Protein AF-A0A3D3X6H0-F1 (afdb_monomer_lite)

Structure (mmCIF, N/CA/C/O backbone):
data_AF-A0A3D3X6H0-F1
#
_entry.id   AF-A0A3D3X6H0-F1
#
loop_
_atom_site.group_PDB
_atom_site.id
_atom_site.type_symbol
_atom_site.label_atom_id
_atom_site.label_alt_id
_atom_site.label_comp_id
_atom_site.label_asym_id
_atom_site.label_entity_id
_atom_site.label_seq_id
_atom_site.pdbx_PDB_ins_code
_atom_site.Cartn_x
_atom_site.Cartn_y
_atom_site.Cartn_z
_atom_site.occupancy
_atom_site.B_iso_or_equiv
_atom_site.auth_seq_id
_atom_site.auth_comp_id
_atom_site.auth_asym_id
_atom_site.auth_atom_id
_atom_site.pdbx_PDB_model_num
ATOM 1 N N . LEU A 1 1 ? -3.202 -1.804 10.328 1.00 92.31 1 LEU A N 1
ATOM 2 C CA . LEU A 1 1 ? -2.432 -0.536 10.396 1.00 92.31 1 LEU A CA 1
ATOM 3 C C . LEU A 1 1 ? -0.974 -0.740 10.801 1.00 92.31 1 LEU A C 1
ATOM 5 O O . LEU A 1 1 ? -0.126 -0.462 9.971 1.00 92.31 1 LEU A O 1
ATOM 9 N N . LYS A 1 2 ? -0.658 -1.291 11.986 1.00 95.50 2 LYS A N 1
ATOM 10 C CA . LYS A 1 2 ? 0.742 -1.503 12.432 1.00 95.50 2 LYS A CA 1
ATOM 11 C C . LYS A 1 2 ? 1.640 -2.235 11.420 1.00 95.50 2 LYS A C 1
ATOM 13 O O . LYS A 1 2 ? 2.796 -1.866 11.248 1.00 95.50 2 LYS A O 1
ATOM 18 N N . GLU A 1 3 ? 1.112 -3.261 10.749 1.00 95.75 3 GLU A N 1
ATOM 19 C CA . GLU A 1 3 ? 1.845 -3.983 9.698 1.00 95.75 3 GLU A CA 1
ATOM 20 C C . GLU A 1 3 ? 2.206 -3.060 8.525 1.00 95.75 3 GLU A C 1
ATOM 22 O O . GLU A 1 3 ? 3.378 -2.947 8.179 1.00 95.75 3 GLU A O 1
ATOM 27 N N . LEU A 1 4 ? 1.226 -2.323 7.988 1.00 97.25 4 LEU A N 1
ATOM 28 C CA . LEU A 1 4 ? 1.440 -1.352 6.909 1.00 97.25 4 LEU A CA 1
ATOM 29 C C . LEU A 1 4 ? 2.455 -0.269 7.305 1.00 97.25 4 LEU A C 1
ATOM 31 O O . LEU A 1 4 ? 3.333 0.061 6.516 1.00 97.25 4 LEU A O 1
ATOM 35 N N . GLU A 1 5 ? 2.394 0.244 8.537 1.00 97.75 5 GLU A N 1
ATOM 36 C CA . GLU A 1 5 ? 3.375 1.213 9.050 1.00 97.75 5 GLU A CA 1
ATOM 37 C C . GLU A 1 5 ? 4.798 0.651 9.052 1.00 97.75 5 GLU A C 1
ATOM 39 O O . GLU A 1 5 ? 5.741 1.332 8.644 1.00 97.75 5 GLU A O 1
ATOM 44 N N . SER A 1 6 ? 4.960 -0.594 9.505 1.00 97.81 6 SER A N 1
ATOM 45 C CA . SER A 1 6 ? 6.255 -1.270 9.512 1.00 97.81 6 SER A CA 1
ATOM 46 C C . SER A 1 6 ? 6.782 -1.480 8.094 1.00 97.81 6 SER A C 1
ATOM 48 O O . SER A 1 6 ? 7.966 -1.255 7.847 1.00 97.81 6 SER A O 1
ATOM 50 N N . ILE A 1 7 ? 5.912 -1.881 7.164 1.00 98.00 7 ILE A N 1
ATOM 51 C CA . ILE A 1 7 ? 6.265 -2.099 5.759 1.00 98.00 7 ILE A CA 1
ATOM 52 C C . ILE A 1 7 ? 6.717 -0.784 5.115 1.00 98.00 7 ILE A C 1
ATOM 54 O O . ILE A 1 7 ? 7.843 -0.711 4.629 1.00 98.00 7 ILE A O 1
ATOM 58 N N . VAL A 1 8 ? 5.904 0.276 5.190 1.00 97.56 8 VAL A N 1
ATOM 5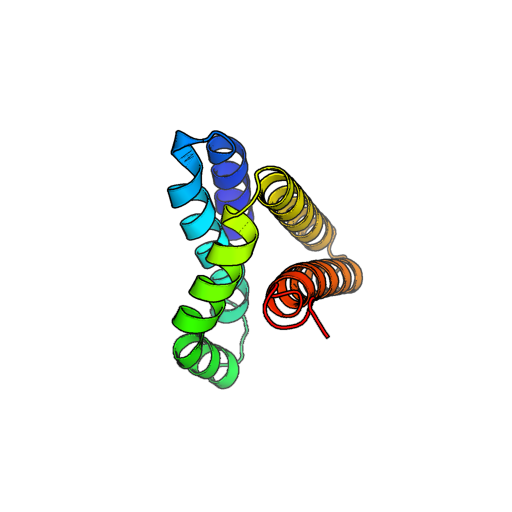9 C CA . VAL A 1 8 ? 6.215 1.590 4.594 1.00 97.56 8 VAL A CA 1
ATOM 60 C C . VAL A 1 8 ? 7.494 2.187 5.190 1.00 97.56 8 VAL A C 1
ATOM 62 O O . VAL A 1 8 ? 8.331 2.740 4.474 1.00 97.56 8 VAL A O 1
ATOM 65 N N . LYS A 1 9 ? 7.715 2.020 6.500 1.00 96.88 9 LYS A N 1
ATOM 66 C CA . LYS A 1 9 ? 8.961 2.448 7.150 1.00 96.88 9 LYS A CA 1
ATOM 67 C C . LYS A 1 9 ? 10.188 1.718 6.600 1.00 96.88 9 LYS A C 1
ATOM 69 O O . LYS A 1 9 ? 11.248 2.336 6.499 1.00 96.88 9 LYS A O 1
ATOM 74 N N . SER A 1 10 ? 10.073 0.427 6.297 1.00 96.31 10 SER A N 1
ATOM 75 C CA . SER A 1 10 ? 11.158 -0.346 5.688 1.00 96.31 10 SER A CA 1
ATOM 76 C C . SER A 1 10 ? 11.361 0.048 4.226 1.00 96.31 10 SER A C 1
ATOM 78 O O . SER A 1 10 ? 12.489 0.349 3.857 1.00 96.31 10 SER A O 1
ATOM 80 N N . MET A 1 11 ? 10.284 0.216 3.448 1.00 95.44 11 MET A N 1
ATOM 81 C CA . MET A 1 11 ? 10.355 0.661 2.047 1.00 95.44 11 MET A CA 1
ATOM 82 C C . MET A 1 11 ? 11.160 1.954 1.905 1.00 95.44 11 MET A C 1
ATOM 84 O O . MET A 1 11 ? 12.046 2.052 1.061 1.00 95.44 11 MET A O 1
ATOM 88 N N . ARG A 1 12 ? 10.916 2.929 2.790 1.00 94.38 12 ARG A N 1
ATOM 89 C CA . ARG A 1 12 ? 11.646 4.204 2.801 1.00 94.38 12 ARG A CA 1
ATOM 90 C C . ARG A 1 12 ? 13.160 4.030 2.981 1.00 94.38 12 ARG A C 1
ATOM 92 O O . ARG A 1 12 ? 13.931 4.831 2.459 1.00 94.38 12 ARG A O 1
ATOM 99 N N . LYS A 1 13 ? 13.606 3.011 3.722 1.00 92.62 13 LYS A N 1
ATOM 100 C CA . LYS A 1 13 ? 15.039 2.732 3.925 1.00 92.62 13 LYS A CA 1
ATOM 101 C C . LYS A 1 13 ? 15.694 2.125 2.684 1.00 92.62 13 LYS A C 1
ATOM 103 O O . LYS A 1 13 ? 16.881 2.358 2.466 1.00 92.62 13 LYS A O 1
ATOM 108 N N . ASP A 1 14 ? 14.919 1.409 1.877 1.00 91.56 14 ASP A N 1
ATOM 109 C CA . ASP A 1 14 ? 15.402 0.599 0.757 1.00 91.56 14 ASP A CA 1
ATOM 110 C C . ASP A 1 14 ? 15.340 1.314 -0.598 1.00 91.56 14 ASP A C 1
ATOM 112 O O . ASP A 1 14 ? 15.569 0.707 -1.638 1.00 91.56 14 ASP A O 1
ATOM 116 N N . MET A 1 15 ? 15.113 2.630 -0.592 1.00 84.94 15 MET A N 1
ATOM 117 C CA . MET A 1 15 ? 15.064 3.480 -1.790 1.00 84.94 15 MET A CA 1
ATOM 118 C C . MET A 1 15 ? 16.394 3.595 -2.557 1.00 84.94 15 MET A C 1
ATOM 120 O O . MET A 1 15 ? 16.447 4.219 -3.612 1.00 84.94 15 MET A O 1
ATOM 124 N N . LYS A 1 16 ? 17.488 3.025 -2.044 1.00 78.56 16 LYS A N 1
ATOM 125 C CA . LYS A 1 16 ? 18.795 3.014 -2.719 1.00 78.56 16 LYS A CA 1
ATOM 126 C C . LYS A 1 16 ? 18.900 1.820 -3.669 1.00 78.56 16 LYS A C 1
ATOM 128 O O . LYS A 1 16 ? 18.276 0.791 -3.445 1.00 78.56 16 LYS A O 1
ATOM 133 N N . LYS A 1 17 ? 19.782 1.906 -4.670 1.00 72.44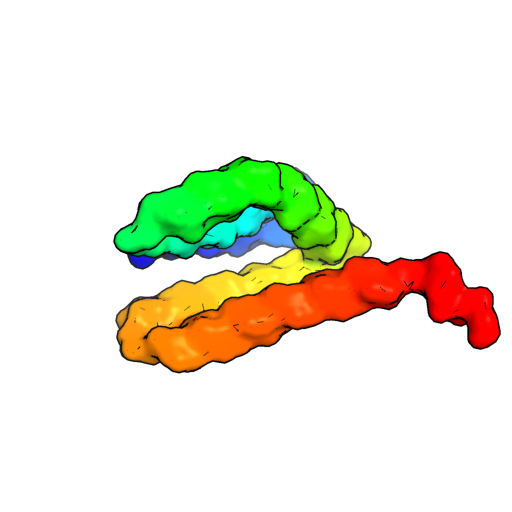 17 LYS A N 1
ATOM 134 C CA . LYS A 1 17 ? 19.991 0.859 -5.693 1.00 72.44 17 LYS A CA 1
ATOM 135 C C . LYS A 1 17 ? 20.187 -0.561 -5.129 1.00 72.44 17 LYS A C 1
ATOM 137 O O . LYS A 1 17 ? 19.697 -1.519 -5.712 1.00 72.44 17 LYS A O 1
ATOM 142 N N . GLU A 1 18 ? 20.869 -0.698 -3.994 1.00 81.06 18 GLU A N 1
ATOM 143 C CA . GLU A 1 18 ? 21.100 -1.991 -3.324 1.00 81.06 18 GLU A CA 1
ATOM 144 C C . GLU A 1 18 ? 19.849 -2.542 -2.611 1.00 81.06 18 GLU A C 1
ATOM 146 O O . GLU A 1 18 ? 19.745 -3.746 -2.391 1.00 81.06 18 GLU A O 1
ATOM 151 N N . GLY A 1 19 ? 18.889 -1.676 -2.277 1.00 88.50 19 GLY A N 1
ATOM 152 C CA . GLY A 1 19 ? 17.652 -2.014 -1.573 1.00 88.50 19 GLY A CA 1
ATOM 153 C C . GLY A 1 19 ? 16.478 -2.374 -2.485 1.00 88.50 19 GLY A C 1
ATOM 154 O O . GLY A 1 19 ? 15.490 -2.915 -1.998 1.00 88.50 19 GLY A O 1
ATOM 155 N N . VAL A 1 20 ? 16.582 -2.153 -3.802 1.00 89.75 20 VAL A N 1
ATOM 156 C CA . VAL A 1 20 ? 15.457 -2.312 -4.747 1.00 89.75 20 VAL A CA 1
ATOM 157 C C . VAL A 1 20 ? 14.794 -3.684 -4.643 1.00 89.75 20 VAL A C 1
ATOM 159 O O . VAL A 1 20 ? 13.574 -3.768 -4.577 1.00 89.75 20 VAL A O 1
ATOM 162 N N . MET A 1 21 ? 15.567 -4.770 -4.566 1.00 91.56 21 MET A N 1
ATOM 163 C CA . MET A 1 21 ? 14.979 -6.112 -4.469 1.00 91.56 21 MET A CA 1
ATOM 164 C C . MET A 1 21 ? 14.149 -6.290 -3.189 1.00 91.56 21 MET A C 1
ATOM 166 O O . MET A 1 21 ? 13.066 -6.870 -3.226 1.00 91.56 21 MET A O 1
ATOM 170 N N . HIS A 1 22 ? 14.638 -5.771 -2.063 1.00 94.69 22 HIS A N 1
ATOM 171 C CA . HIS A 1 22 ? 13.912 -5.827 -0.798 1.00 94.69 22 HIS A CA 1
ATOM 172 C C . HIS A 1 22 ? 12.697 -4.890 -0.811 1.00 94.69 22 HIS A C 1
ATOM 174 O O . HIS A 1 22 ? 11.628 -5.274 -0.343 1.00 94.69 22 HIS A O 1
ATOM 180 N N . TYR A 1 23 ? 12.805 -3.716 -1.442 1.00 95.31 23 TYR A N 1
ATOM 181 C CA . TYR A 1 23 ? 11.664 -2.834 -1.680 1.00 95.31 23 TYR A CA 1
ATOM 182 C C . TYR A 1 23 ? 10.535 -3.567 -2.418 1.00 95.31 23 TYR A C 1
ATOM 184 O O . TYR A 1 23 ? 9.392 -3.515 -1.978 1.00 95.31 23 TYR A O 1
ATOM 192 N N . LEU A 1 24 ? 10.842 -4.285 -3.504 1.00 94.00 24 LEU A N 1
ATOM 193 C CA . LEU A 1 24 ? 9.836 -5.019 -4.285 1.00 94.00 24 LEU A CA 1
ATOM 194 C C . LEU A 1 24 ? 9.150 -6.126 -3.459 1.00 94.00 24 LEU A C 1
ATOM 196 O O . LEU A 1 24 ? 7.947 -6.343 -3.569 1.00 94.00 24 LEU A O 1
ATOM 200 N N . GLN A 1 25 ? 9.880 -6.780 -2.553 1.00 95.19 25 GLN A N 1
ATOM 201 C CA . GLN A 1 25 ? 9.294 -7.744 -1.609 1.00 95.19 25 GLN A CA 1
ATOM 202 C C . GLN A 1 25 ? 8.380 -7.075 -0.570 1.00 95.19 25 GLN A C 1
ATOM 204 O O . GLN A 1 25 ? 7.359 -7.636 -0.157 1.00 95.19 25 GLN A O 1
ATOM 209 N N . LEU A 1 26 ? 8.745 -5.875 -0.117 1.00 97.00 26 LEU A N 1
ATOM 210 C CA . LEU A 1 26 ? 7.915 -5.079 0.783 1.00 97.00 26 LEU A CA 1
ATOM 211 C C . LEU A 1 26 ? 6.654 -4.578 0.075 1.00 97.00 26 LEU A C 1
ATOM 213 O O . LEU A 1 26 ? 5.588 -4.582 0.680 1.00 97.00 26 LEU A O 1
ATOM 217 N N . ASP A 1 27 ? 6.763 -4.199 -1.195 1.00 95.62 27 ASP A N 1
ATOM 218 C 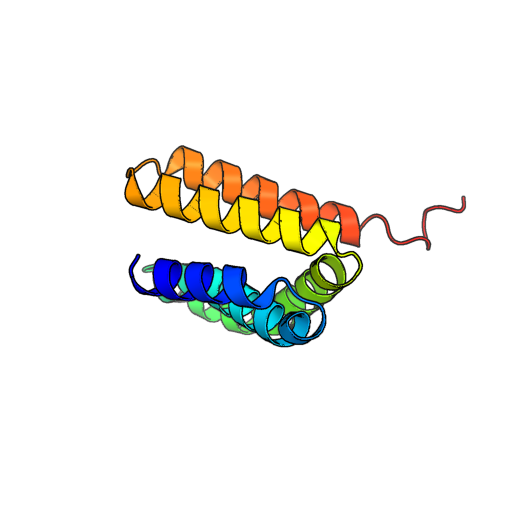CA . ASP A 1 27 ? 5.661 -3.824 -2.084 1.00 95.62 27 ASP A CA 1
ATOM 219 C C . ASP A 1 27 ? 4.669 -4.989 -2.248 1.00 95.62 27 ASP A C 1
ATOM 221 O O . ASP A 1 27 ? 3.478 -4.842 -1.959 1.00 95.62 27 ASP A O 1
ATOM 225 N N . ASP A 1 28 ? 5.168 -6.203 -2.499 1.00 95.12 28 ASP A N 1
ATOM 226 C CA . ASP A 1 28 ? 4.355 -7.423 -2.453 1.00 95.12 28 ASP A CA 1
ATOM 227 C C . ASP A 1 28 ? 3.644 -7.609 -1.107 1.00 95.12 28 ASP A C 1
ATOM 229 O O . ASP A 1 28 ? 2.450 -7.927 -1.057 1.00 95.12 28 ASP A O 1
ATOM 233 N N . SER A 1 29 ? 4.366 -7.401 -0.007 1.00 96.50 29 SER A N 1
ATOM 234 C CA . SER A 1 29 ? 3.827 -7.536 1.348 1.00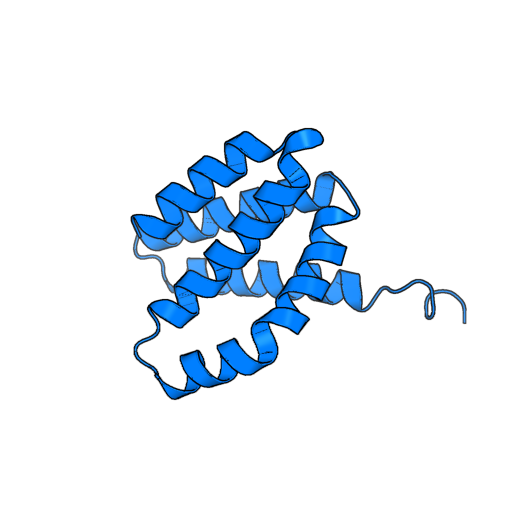 96.50 29 SER A CA 1
ATOM 235 C C . SER A 1 29 ? 2.730 -6.508 1.630 1.00 96.50 29 SER A C 1
ATOM 237 O O . SER A 1 29 ? 1.686 -6.879 2.161 1.00 96.50 29 SER A O 1
ATOM 239 N N . PHE A 1 30 ? 2.919 -5.255 1.206 1.00 97.38 30 PHE A N 1
ATOM 240 C CA . PHE A 1 30 ? 1.947 -4.173 1.360 1.00 97.38 30 PHE A CA 1
ATOM 241 C C . PHE A 1 30 ? 0.609 -4.534 0.709 1.00 97.38 30 PHE A C 1
ATOM 243 O O . PHE A 1 30 ? -0.444 -4.469 1.346 1.00 97.38 30 PHE A O 1
ATOM 250 N N . HIS A 1 31 ? 0.646 -4.984 -0.548 1.00 95.88 31 HIS A N 1
ATOM 251 C CA . HIS A 1 31 ? -0.562 -5.380 -1.265 1.00 95.88 31 HIS A CA 1
ATOM 252 C C . HIS A 1 31 ? -1.218 -6.629 -0.666 1.00 95.88 31 HIS A C 1
ATOM 254 O O . HIS A 1 31 ? -2.444 -6.687 -0.550 1.00 95.88 31 HIS A O 1
ATOM 260 N N . ASN A 1 32 ? -0.420 -7.611 -0.233 1.00 94.88 32 ASN A N 1
ATOM 261 C CA . ASN A 1 32 ? -0.924 -8.806 0.444 1.00 94.88 32 ASN A CA 1
ATOM 262 C C . ASN A 1 32 ? -1.678 -8.476 1.740 1.00 94.88 32 ASN A C 1
ATOM 264 O O . ASN A 1 32 ? -2.659 -9.158 2.047 1.00 94.88 32 ASN A O 1
ATOM 268 N N . SER A 1 33 ? -1.263 -7.450 2.495 1.00 95.94 33 SER A N 1
ATOM 269 C CA . SER A 1 33 ? -1.929 -7.071 3.745 1.00 95.94 33 SER A CA 1
ATOM 270 C C . SER A 1 33 ? -3.423 -6.786 3.524 1.00 95.94 33 SER A C 1
ATOM 272 O O . SER A 1 33 ? -4.244 -7.273 4.299 1.00 95.94 33 SER A O 1
ATOM 274 N N . PHE A 1 34 ? -3.822 -6.108 2.439 1.00 94.81 34 PHE A N 1
ATOM 275 C CA . PHE A 1 34 ? -5.246 -5.837 2.171 1.00 94.81 34 PHE A CA 1
ATOM 276 C C . PHE A 1 34 ? -6.075 -7.117 2.044 1.00 94.81 34 PHE A C 1
ATOM 278 O O . PHE A 1 34 ? -7.137 -7.228 2.649 1.00 94.81 34 PHE A O 1
ATOM 285 N N . PHE A 1 35 ? -5.574 -8.119 1.321 1.00 94.62 35 PHE A N 1
ATOM 286 C CA . PHE A 1 35 ? -6.267 -9.402 1.167 1.00 94.62 35 PHE A CA 1
ATOM 287 C C . PHE A 1 35 ? -6.177 -10.271 2.422 1.00 94.62 35 PHE A C 1
ATOM 289 O O . PHE A 1 35 ? -7.087 -11.045 2.716 1.00 94.62 35 PHE A O 1
ATOM 296 N N . ASN A 1 36 ? -5.100 -10.144 3.197 1.00 93.00 36 ASN A N 1
ATOM 297 C CA . ASN A 1 36 ? -4.953 -10.863 4.455 1.00 93.00 36 ASN A CA 1
ATOM 298 C C . ASN A 1 36 ? -5.971 -10.420 5.505 1.00 93.00 36 ASN A C 1
ATOM 300 O O . ASN A 1 36 ? -6.420 -11.283 6.267 1.00 93.00 36 ASN A O 1
ATOM 304 N N . TYR A 1 37 ? -6.323 -9.131 5.495 1.00 92.69 37 TYR A N 1
ATOM 305 C CA . TYR A 1 37 ? -7.274 -8.494 6.403 1.00 92.69 37 TYR A CA 1
ATOM 306 C C . TYR A 1 37 ? -8.661 -8.253 5.799 1.00 92.69 37 TYR A C 1
ATOM 308 O O . TYR A 1 37 ? -9.554 -7.822 6.522 1.00 92.69 37 TYR A O 1
ATOM 316 N N . CYS A 1 38 ? -8.884 -8.544 4.512 1.00 91.31 38 CYS A N 1
ATOM 317 C CA . CYS A 1 38 ? -10.237 -8.539 3.973 1.00 91.31 38 CYS A CA 1
ATOM 318 C C . CYS A 1 38 ? -11.011 -9.694 4.626 1.00 91.31 38 CYS A C 1
ATOM 320 O O . CYS A 1 38 ? -10.608 -10.856 4.537 1.00 91.31 38 CYS A O 1
ATOM 322 N N . GLU A 1 39 ? -12.125 -9.400 5.296 1.00 94.06 39 GLU A N 1
ATOM 323 C CA . GLU A 1 39 ? -12.992 -10.404 5.939 1.00 94.06 39 GLU A CA 1
ATOM 324 C C . GLU A 1 39 ? -13.790 -11.229 4.907 1.00 94.06 39 GLU A C 1
ATOM 326 O O . GLU A 1 39 ? -14.919 -11.656 5.128 1.00 94.06 39 GLU A O 1
ATOM 331 N N . ASN A 1 40 ? -13.194 -11.465 3.739 1.00 96.31 40 ASN A N 1
ATOM 332 C CA . ASN A 1 40 ? -13.756 -12.214 2.638 1.00 96.31 40 ASN A CA 1
ATOM 333 C C . ASN A 1 40 ? -12.771 -13.308 2.217 1.00 96.31 40 ASN A C 1
ATOM 335 O O . ASN A 1 40 ? -11.809 -13.084 1.478 1.00 96.31 40 ASN A O 1
ATOM 339 N N . ARG A 1 41 ? -13.050 -14.532 2.674 1.00 94.81 41 ARG A N 1
ATOM 340 C CA . ARG A 1 41 ? -12.242 -15.713 2.355 1.00 94.81 41 ARG A CA 1
ATOM 341 C C . ARG A 1 41 ? -12.107 -15.944 0.848 1.00 94.81 41 ARG A C 1
ATOM 343 O O . ARG A 1 41 ? -11.025 -16.309 0.402 1.00 94.81 41 ARG A O 1
ATOM 350 N N . TYR A 1 42 ? -13.164 -15.715 0.070 1.00 96.00 42 TYR A N 1
ATOM 351 C CA . TYR A 1 42 ? -13.131 -15.926 -1.378 1.00 96.00 42 TYR A CA 1
ATOM 352 C C . TYR A 1 42 ? -12.179 -14.950 -2.069 1.00 96.00 42 TYR A C 1
ATOM 354 O O . TYR A 1 42 ? -11.411 -15.363 -2.935 1.00 96.00 42 TYR A O 1
ATOM 362 N N . MET A 1 43 ? -12.165 -13.682 -1.645 1.00 94.75 43 MET A N 1
ATOM 363 C CA . MET A 1 43 ? -11.212 -12.686 -2.147 1.00 94.75 43 MET A CA 1
ATOM 364 C C . MET A 1 43 ? -9.775 -13.061 -1.784 1.00 94.75 43 MET A C 1
ATOM 366 O O . MET A 1 43 ? -8.896 -13.042 -2.644 1.00 94.75 43 MET A O 1
ATOM 370 N N . LYS A 1 44 ? -9.542 -13.473 -0.533 1.00 95.38 44 LYS A N 1
ATOM 371 C CA . LYS A 1 44 ? -8.225 -13.916 -0.063 1.00 95.38 44 LYS A CA 1
ATOM 372 C C . LYS A 1 44 ? -7.707 -15.132 -0.835 1.00 95.38 44 LYS A C 1
ATOM 374 O O . LYS A 1 44 ? -6.559 -15.130 -1.277 1.00 95.38 44 LYS A O 1
ATOM 379 N N . ASP A 1 45 ? -8.539 -16.154 -1.016 1.00 95.19 45 ASP A N 1
ATOM 380 C CA . ASP A 1 45 ? -8.161 -17.384 -1.719 1.00 95.19 45 ASP A CA 1
ATOM 381 C C . ASP A 1 45 ? -7.960 -17.135 -3.223 1.00 95.19 45 ASP A C 1
ATOM 383 O O . ASP A 1 45 ? -6.966 -17.589 -3.788 1.00 95.19 45 ASP A O 1
ATOM 387 N N . THR A 1 46 ? -8.818 -16.325 -3.852 1.00 95.31 46 THR A N 1
ATOM 388 C CA . THR A 1 46 ? -8.658 -15.930 -5.263 1.00 95.31 46 THR A CA 1
ATOM 389 C C . THR A 1 46 ? -7.365 -15.152 -5.475 1.00 95.31 46 THR A C 1
ATOM 391 O O . THR A 1 46 ? -6.596 -15.463 -6.385 1.00 95.31 46 THR A O 1
ATOM 394 N N . TYR A 1 47 ? -7.076 -14.171 -4.614 1.00 95.00 47 TYR A N 1
ATOM 395 C CA . TYR A 1 47 ? -5.861 -13.377 -4.745 1.00 95.00 47 TYR A CA 1
ATOM 396 C C . TYR A 1 47 ? -4.602 -14.236 -4.600 1.00 95.00 47 TYR A C 1
ATOM 398 O O . TYR A 1 47 ? -3.681 -14.096 -5.399 1.00 95.00 47 TYR A O 1
ATOM 406 N N . ARG A 1 48 ? -4.575 -15.205 -3.672 1.00 93.50 48 ARG A N 1
ATOM 407 C CA . ARG A 1 48 ? -3.452 -16.157 -3.545 1.00 93.50 48 ARG A CA 1
ATOM 408 C C . ARG A 1 48 ? -3.149 -16.906 -4.844 1.00 93.50 48 ARG A C 1
ATOM 410 O O . ARG A 1 48 ? -1.980 -17.147 -5.128 1.00 93.50 48 ARG A O 1
ATOM 417 N N . MET A 1 49 ? -4.169 -17.251 -5.632 1.00 95.56 49 MET A N 1
ATOM 418 C CA . MET A 1 49 ? -3.990 -17.965 -6.902 1.00 95.56 49 MET A CA 1
ATOM 419 C C . MET A 1 49 ? -3.333 -17.103 -7.988 1.00 95.56 49 MET A C 1
ATOM 421 O O . MET A 1 49 ? -2.652 -17.641 -8.860 1.00 95.56 49 MET A O 1
ATOM 425 N N . ILE A 1 50 ? -3.528 -15.781 -7.951 1.00 94.62 50 ILE A N 1
ATOM 426 C CA . ILE A 1 50 ? -3.059 -14.860 -9.001 1.00 94.62 50 ILE A CA 1
ATOM 427 C C . ILE A 1 50 ? -1.900 -13.955 -8.564 1.00 94.62 50 ILE A C 1
ATOM 429 O O . ILE A 1 50 ? -1.228 -13.385 -9.424 1.00 94.62 50 ILE A O 1
ATOM 433 N N . ASN A 1 51 ? -1.630 -13.843 -7.259 1.00 93.81 51 ASN A N 1
ATOM 434 C CA . ASN A 1 51 ? -0.689 -12.876 -6.688 1.00 93.81 51 ASN A CA 1
ATOM 435 C C . ASN A 1 51 ? 0.707 -12.972 -7.311 1.00 93.81 51 ASN A C 1
ATOM 437 O O . ASN A 1 51 ? 1.284 -11.947 -7.638 1.00 93.81 51 ASN A O 1
ATOM 441 N N . ALA A 1 52 ? 1.227 -14.178 -7.558 1.00 93.62 52 ALA A N 1
ATOM 442 C CA 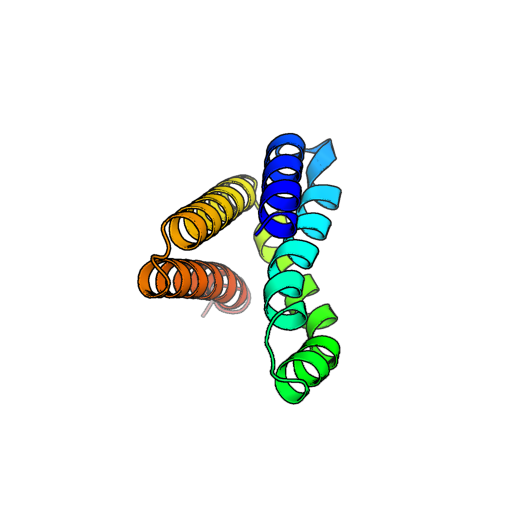. ALA A 1 52 ? 2.552 -14.339 -8.164 1.00 93.62 52 ALA A CA 1
ATOM 443 C C . ALA A 1 52 ? 2.663 -13.660 -9.544 1.00 93.62 52 ALA A C 1
ATOM 445 O O . ALA A 1 52 ? 3.685 -13.057 -9.859 1.00 93.62 52 ALA A O 1
ATOM 446 N N . ARG A 1 53 ? 1.598 -13.716 -10.358 1.00 93.62 53 ARG A N 1
ATOM 447 C CA . ARG A 1 53 ? 1.563 -13.067 -11.678 1.00 93.62 53 ARG A CA 1
ATOM 448 C C . ARG A 1 53 ? 1.427 -11.552 -11.547 1.00 93.62 53 ARG A C 1
ATOM 450 O O . ARG A 1 53 ? 2.136 -10.821 -12.228 1.00 93.62 53 ARG A O 1
ATOM 457 N N . VAL A 1 54 ? 0.547 -11.094 -10.655 1.00 92.19 54 VAL A N 1
ATOM 458 C CA . VAL A 1 54 ? 0.333 -9.661 -10.389 1.00 92.19 54 VAL A CA 1
ATOM 459 C C . VAL A 1 54 ? 1.612 -9.010 -9.852 1.00 92.19 54 VAL A C 1
ATOM 461 O O . VAL A 1 54 ? 2.038 -7.982 -10.369 1.00 92.19 54 VAL A O 1
ATOM 464 N N . SER A 1 55 ? 2.254 -9.647 -8.872 1.00 92.81 55 SER A N 1
ATOM 465 C CA . SER A 1 55 ? 3.537 -9.244 -8.292 1.00 92.81 55 SER A CA 1
ATOM 466 C C . SER A 1 55 ? 4.632 -9.145 -9.351 1.00 92.81 55 SER A C 1
ATOM 468 O O . SER A 1 55 ? 5.284 -8.113 -9.445 1.00 92.81 55 SER A O 1
ATOM 470 N N . ALA A 1 56 ? 4.794 -10.154 -10.213 1.00 91.94 56 ALA A N 1
ATOM 471 C CA . ALA A 1 56 ? 5.811 -10.118 -11.263 1.00 91.94 56 ALA A CA 1
ATOM 472 C C . ALA A 1 56 ? 5.633 -8.926 -12.223 1.00 91.94 56 ALA A C 1
ATOM 474 O O . ALA A 1 56 ? 6.609 -8.244 -12.538 1.00 91.94 56 ALA A O 1
ATOM 475 N N . LEU A 1 57 ? 4.395 -8.645 -12.649 1.00 91.31 57 LEU A N 1
ATOM 476 C CA . LEU A 1 57 ? 4.089 -7.506 -13.523 1.00 91.31 57 LEU A CA 1
ATOM 477 C C . LEU A 1 57 ? 4.361 -6.167 -12.832 1.00 91.31 57 LEU A C 1
ATOM 479 O O . LEU A 1 57 ? 5.027 -5.298 -13.396 1.00 91.31 57 LEU A O 1
ATOM 483 N N . ARG A 1 58 ? 3.891 -6.011 -11.592 1.00 92.50 58 ARG A N 1
ATOM 484 C CA . ARG A 1 58 ? 4.127 -4.804 -10.796 1.00 92.50 58 ARG A CA 1
ATOM 485 C C . ARG A 1 58 ? 5.618 -4.590 -10.535 1.00 92.50 58 ARG A C 1
ATOM 487 O O . ARG A 1 58 ? 6.110 -3.488 -10.744 1.00 92.50 58 ARG A O 1
ATOM 494 N N . ASN A 1 59 ? 6.349 -5.640 -10.166 1.00 91.69 59 ASN A N 1
ATOM 495 C CA . ASN A 1 59 ? 7.785 -5.589 -9.896 1.00 91.69 59 ASN A CA 1
ATOM 496 C C . ASN A 1 59 ? 8.591 -5.201 -11.136 1.00 91.69 59 ASN A C 1
ATOM 498 O O . ASN A 1 59 ? 9.522 -4.403 -11.032 1.00 91.69 59 ASN A O 1
ATOM 502 N N . PHE A 1 60 ? 8.208 -5.706 -12.311 1.00 88.19 60 PHE A N 1
ATOM 503 C CA . PHE A 1 60 ? 8.799 -5.294 -13.581 1.00 88.19 60 PHE A CA 1
ATOM 504 C C . PHE A 1 60 ? 8.615 -3.789 -13.825 1.00 88.19 60 PHE A C 1
ATOM 506 O O . PHE A 1 60 ? 9.585 -3.084 -14.097 1.00 88.19 60 PHE A O 1
ATOM 513 N N . VAL A 1 61 ? 7.394 -3.271 -13.654 1.00 86.31 61 VAL A N 1
ATOM 514 C CA . VAL A 1 61 ? 7.099 -1.844 -13.850 1.00 86.31 61 VAL A CA 1
ATOM 515 C C . VAL A 1 61 ? 7.802 -0.967 -12.814 1.00 86.31 61 VAL A C 1
ATOM 517 O O . VAL A 1 61 ? 8.494 -0.016 -13.182 1.00 86.31 61 VAL A O 1
ATOM 520 N N . THR A 1 62 ? 7.653 -1.277 -11.527 1.00 86.38 62 THR A N 1
ATOM 521 C CA . THR A 1 62 ? 8.225 -0.493 -10.426 1.00 86.38 62 THR A CA 1
ATOM 522 C C . THR A 1 62 ? 9.752 -0.509 -10.461 1.00 86.38 62 THR A C 1
ATOM 524 O O . THR A 1 62 ? 10.368 0.540 -10.304 1.00 86.38 62 THR A O 1
ATOM 527 N N . GLY A 1 63 ? 10.371 -1.662 -10.729 1.00 83.81 63 GLY A N 1
ATOM 528 C CA . GLY A 1 63 ? 11.827 -1.815 -10.763 1.00 83.81 63 GLY A CA 1
ATOM 529 C C . GLY A 1 63 ? 12.514 -1.301 -12.034 1.00 83.81 63 GLY A C 1
ATOM 530 O O . GLY A 1 63 ? 13.737 -1.187 -12.045 1.00 83.81 63 GLY A O 1
ATOM 531 N N . SER A 1 64 ? 11.767 -0.989 -13.100 1.00 80.19 64 SER A N 1
ATOM 532 C CA . SER A 1 64 ? 12.351 -0.589 -14.393 1.00 80.19 64 SER A CA 1
ATOM 533 C C . SER A 1 64 ? 12.988 0.806 -14.40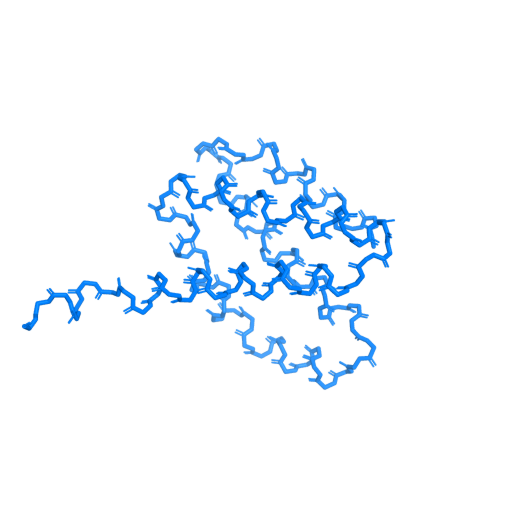2 1.00 80.19 64 SER A C 1
ATOM 535 O O . SER A 1 64 ? 13.940 1.037 -15.146 1.00 80.19 64 SER A O 1
ATOM 537 N N . VAL A 1 65 ? 12.485 1.743 -13.589 1.00 78.50 65 VAL A N 1
ATOM 538 C CA . VAL A 1 65 ? 12.965 3.134 -13.542 1.00 78.50 65 VAL A CA 1
ATOM 539 C C . VAL A 1 65 ? 12.910 3.654 -12.107 1.00 78.50 65 VAL A C 1
ATOM 541 O O . VAL A 1 65 ? 11.906 3.482 -11.422 1.00 78.50 65 VAL A O 1
ATOM 544 N N . GLU A 1 66 ? 13.955 4.351 -11.658 1.00 77.12 66 GLU A N 1
ATOM 545 C CA . GLU A 1 66 ? 14.060 4.894 -10.292 1.00 77.12 66 GLU A CA 1
ATOM 546 C C . GLU A 1 66 ? 12.889 5.822 -9.916 1.00 77.12 66 GLU A C 1
ATOM 548 O O . GLU A 1 66 ? 12.369 5.762 -8.802 1.00 77.12 66 GLU A O 1
ATOM 553 N N . SER A 1 67 ? 12.389 6.619 -10.866 1.00 83.25 67 SER A N 1
ATOM 554 C CA . SER A 1 67 ? 11.209 7.464 -10.650 1.00 83.25 67 SER A CA 1
ATOM 555 C C . SER A 1 67 ? 9.935 6.663 -10.346 1.00 83.25 67 SER A C 1
ATOM 557 O O . SER A 1 67 ? 9.068 7.159 -9.628 1.00 83.25 67 SER A O 1
ATOM 559 N N . SER A 1 68 ? 9.818 5.420 -10.832 1.00 84.88 68 SER A N 1
ATOM 560 C CA . SER A 1 68 ? 8.691 4.534 -10.511 1.00 84.88 68 SER A CA 1
ATOM 561 C C . SER A 1 68 ? 8.730 4.051 -9.057 1.00 84.88 68 SER A C 1
ATOM 563 O O . SER A 1 68 ? 7.672 3.969 -8.437 1.00 84.88 68 SER A O 1
ATOM 565 N N . LEU A 1 69 ? 9.916 3.790 -8.493 1.00 88.12 69 LEU A N 1
ATOM 566 C CA . LEU A 1 69 ? 10.082 3.439 -7.073 1.00 88.12 69 LEU A CA 1
ATOM 567 C C . LEU A 1 69 ? 9.657 4.592 -6.162 1.00 88.12 69 LEU A C 1
ATOM 569 O O . LEU A 1 69 ? 8.882 4.395 -5.227 1.00 88.12 69 LEU A O 1
ATOM 573 N N . GLN A 1 70 ? 10.127 5.806 -6.465 1.00 90.44 70 GLN A N 1
ATOM 574 C CA . GLN A 1 70 ? 9.795 6.997 -5.681 1.00 90.44 70 GLN A CA 1
ATOM 575 C C . GLN A 1 70 ? 8.287 7.271 -5.711 1.00 90.44 70 GLN A C 1
ATOM 577 O O . GLN A 1 70 ? 7.664 7.459 -4.668 1.00 90.44 70 GLN A O 1
ATOM 582 N N . PHE A 1 71 ? 7.683 7.198 -6.897 1.00 90.81 71 PHE A N 1
ATOM 583 C CA . PHE A 1 71 ? 6.244 7.365 -7.064 1.00 90.81 71 PHE A CA 1
ATOM 584 C C . PHE A 1 71 ? 5.428 6.285 -6.332 1.00 90.81 71 PHE A C 1
ATOM 586 O O . PHE A 1 71 ? 4.413 6.590 -5.704 1.00 90.81 71 PHE A O 1
ATOM 593 N N . SER A 1 72 ? 5.879 5.025 -6.383 1.00 92.62 72 SER A N 1
ATOM 594 C CA . SER A 1 72 ? 5.254 3.922 -5.646 1.00 92.62 72 SER A CA 1
ATOM 595 C C . SER A 1 72 ? 5.270 4.189 -4.137 1.00 92.62 72 SER A C 1
ATOM 597 O O . SER A 1 72 ? 4.225 4.117 -3.486 1.00 92.62 72 SER A O 1
ATOM 599 N N . LEU A 1 73 ? 6.420 4.606 -3.586 1.00 95.38 73 LEU A N 1
ATOM 600 C CA . LEU A 1 73 ? 6.557 4.911 -2.159 1.00 95.38 73 LEU A CA 1
ATOM 601 C C . LEU A 1 73 ? 5.619 6.046 -1.735 1.00 95.38 73 LEU A C 1
ATOM 603 O O . LEU A 1 73 ? 4.920 5.915 -0.734 1.00 95.38 73 LEU A O 1
ATOM 607 N N . GLU A 1 74 ? 5.562 7.130 -2.508 1.00 96.06 74 GLU A N 1
ATOM 608 C CA . GLU A 1 74 ? 4.678 8.263 -2.218 1.00 96.06 74 GLU A CA 1
ATOM 609 C C . GLU A 1 74 ? 3.205 7.850 -2.162 1.00 96.06 74 GLU A C 1
ATOM 611 O O . GLU A 1 74 ? 2.454 8.322 -1.307 1.00 96.06 74 GLU A O 1
ATOM 616 N N . HIS A 1 75 ? 2.771 6.959 -3.054 1.00 96.06 75 HIS A N 1
ATOM 617 C CA . HIS A 1 75 ? 1.407 6.436 -3.034 1.00 96.06 75 HIS A CA 1
ATOM 618 C C . HIS A 1 75 ? 1.158 5.556 -1.804 1.00 96.06 75 HIS A C 1
ATOM 620 O O . HIS A 1 75 ? 0.141 5.737 -1.135 1.00 96.06 75 HIS A O 1
ATOM 626 N N . HIS A 1 76 ? 2.088 4.663 -1.456 1.00 97.62 76 HIS A N 1
ATOM 627 C CA . HIS A 1 76 ? 1.992 3.837 -0.249 1.00 97.62 76 HIS A CA 1
ATOM 628 C C . HIS A 1 76 ? 1.907 4.668 1.035 1.00 97.62 76 HIS A C 1
ATOM 630 O O . HIS A 1 76 ? 1.084 4.381 1.908 1.00 97.62 76 HIS A O 1
ATOM 636 N N . GLU A 1 77 ? 2.714 5.726 1.136 1.00 98.00 77 GLU A N 1
ATOM 637 C CA . GLU A 1 77 ? 2.676 6.666 2.254 1.00 98.00 77 GLU A CA 1
ATOM 638 C C . GLU A 1 77 ? 1.324 7.376 2.335 1.00 98.00 77 GLU A C 1
ATOM 640 O O . GLU A 1 77 ? 0.706 7.384 3.398 1.00 98.00 77 GLU A O 1
ATOM 645 N N . LYS A 1 78 ? 0.813 7.903 1.216 1.00 98.31 78 LYS A N 1
ATOM 646 C CA . LYS A 1 78 ? -0.489 8.584 1.199 1.00 98.31 78 LYS A CA 1
ATOM 647 C C . LYS A 1 78 ? -1.640 7.648 1.568 1.00 98.31 78 LYS A C 1
ATOM 649 O O . LYS A 1 78 ? -2.477 8.035 2.373 1.00 98.31 78 LYS A O 1
ATOM 654 N N . ILE A 1 79 ? -1.652 6.410 1.061 1.00 98.25 79 ILE A N 1
ATOM 655 C CA . ILE A 1 79 ? -2.657 5.402 1.441 1.00 98.25 79 ILE A CA 1
ATOM 656 C C . ILE A 1 79 ? -2.625 5.173 2.955 1.00 98.25 79 ILE A C 1
ATOM 658 O O . ILE A 1 79 ? -3.668 5.199 3.606 1.00 98.25 79 ILE A O 1
ATOM 662 N N . LEU A 1 80 ? -1.436 4.973 3.531 1.00 98.31 80 LEU A N 1
ATOM 663 C CA . LEU A 1 80 ? -1.288 4.761 4.969 1.00 98.31 80 LEU A CA 1
ATOM 664 C C . LEU A 1 80 ? -1.792 5.960 5.785 1.00 98.31 80 LEU A C 1
ATOM 666 O O . LEU A 1 80 ? -2.486 5.762 6.782 1.00 98.31 80 LEU A O 1
ATOM 670 N N . GLU A 1 81 ? -1.466 7.184 5.375 1.00 98.25 81 GLU A N 1
ATOM 671 C CA . GLU A 1 81 ? -1.921 8.394 6.066 1.00 98.25 81 GLU A CA 1
ATOM 672 C C . GLU A 1 81 ? -3.442 8.591 5.952 1.00 98.25 81 GLU A C 1
ATOM 674 O O . GLU A 1 81 ? -4.087 8.883 6.961 1.00 98.25 81 GLU A O 1
ATOM 679 N N . SER A 1 82 ? -4.049 8.336 4.787 1.00 98.31 82 SER A N 1
ATOM 680 C CA . SER A 1 82 ? -5.510 8.359 4.630 1.00 98.31 82 SER A CA 1
ATOM 681 C C . SER A 1 82 ? -6.190 7.310 5.517 1.00 98.31 82 SER A C 1
ATOM 683 O O . SER A 1 82 ? -7.178 7.622 6.179 1.00 98.31 82 SER A O 1
ATOM 685 N N . LEU A 1 83 ? -5.634 6.095 5.612 1.00 97.38 83 LEU A N 1
ATOM 686 C CA . LEU A 1 83 ? -6.153 5.047 6.499 1.00 97.38 83 LEU A CA 1
ATOM 687 C C . LEU A 1 83 ? -6.029 5.416 7.988 1.00 97.38 83 LEU A C 1
ATOM 689 O O . LEU A 1 83 ? -6.940 5.137 8.761 1.00 97.38 83 LEU A O 1
ATOM 693 N N . LYS A 1 84 ? -4.926 6.049 8.412 1.00 97.50 84 LYS A N 1
ATOM 694 C CA . LYS A 1 84 ? -4.760 6.539 9.796 1.00 97.50 84 LYS A CA 1
ATOM 695 C C . LYS A 1 84 ? -5.740 7.656 10.147 1.00 97.50 84 LYS A C 1
ATOM 697 O O . LYS A 1 84 ? -6.134 7.772 11.303 1.00 97.50 84 LYS A O 1
ATOM 702 N N . ALA A 1 85 ? -6.099 8.475 9.163 1.00 97.81 85 ALA A N 1
ATOM 703 C CA . ALA A 1 85 ? -7.058 9.562 9.304 1.00 97.81 85 ALA A CA 1
ATOM 704 C C . ALA A 1 85 ? -8.523 9.115 9.130 1.00 97.81 85 ALA A C 1
ATOM 706 O O . ALA A 1 85 ? -9.400 9.975 9.087 1.00 97.81 85 ALA A O 1
ATOM 707 N N . ASP A 1 86 ? -8.782 7.807 9.007 1.00 97.44 86 ASP A N 1
ATOM 708 C CA . ASP A 1 86 ? -10.107 7.214 8.761 1.00 97.44 86 ASP A CA 1
ATOM 709 C C . ASP A 1 86 ? -10.795 7.724 7.475 1.00 97.44 86 ASP A C 1
ATOM 711 O O . ASP A 1 86 ? -12.015 7.742 7.335 1.00 97.44 86 ASP A O 1
ATOM 715 N N . LYS A 1 87 ? -9.994 8.144 6.490 1.00 98.19 87 LYS A N 1
ATOM 716 C CA . LYS A 1 87 ? -10.457 8.632 5.187 1.00 98.19 87 LYS A CA 1
ATOM 717 C C . LYS A 1 87 ? -10.434 7.505 4.160 1.00 98.19 87 LYS A C 1
ATOM 719 O O . LYS A 1 87 ? -9.580 7.468 3.272 1.00 98.19 87 LYS A O 1
ATOM 724 N N . LEU A 1 88 ? -11.360 6.560 4.306 1.00 96.31 88 LEU A N 1
ATOM 725 C CA . LEU A 1 88 ? -11.393 5.350 3.478 1.00 96.31 88 LEU A CA 1
ATOM 726 C C . LEU A 1 88 ? -11.569 5.647 1.984 1.00 96.31 88 LEU A C 1
ATOM 728 O O . LEU A 1 88 ? -10.827 5.090 1.181 1.00 96.31 88 LEU A O 1
ATOM 732 N N . ASP A 1 89 ? -12.471 6.557 1.612 1.00 97.94 89 ASP A N 1
ATOM 733 C CA . ASP A 1 89 ? -12.702 6.906 0.201 1.00 97.94 89 ASP A CA 1
ATOM 734 C C . ASP A 1 89 ? -11.441 7.484 -0.458 1.00 97.94 89 ASP A C 1
ATOM 736 O O . ASP A 1 89 ? -11.092 7.133 -1.585 1.00 97.94 89 ASP A O 1
ATOM 740 N N . GLU A 1 90 ? -10.701 8.320 0.277 1.00 97.88 90 GLU A N 1
ATOM 741 C CA . GLU A 1 90 ? -9.426 8.876 -0.180 1.00 97.88 90 GLU A CA 1
ATOM 742 C C . GLU A 1 90 ? -8.375 7.767 -0.348 1.00 97.88 90 GLU A C 1
ATOM 744 O O . GLU A 1 90 ? -7.712 7.691 -1.384 1.00 97.88 90 GLU A O 1
ATOM 749 N N . ALA A 1 91 ? -8.266 6.858 0.627 1.00 97.81 91 ALA A N 1
ATOM 750 C CA . ALA A 1 91 ? -7.346 5.726 0.555 1.00 97.81 91 ALA A CA 1
ATOM 751 C C . ALA A 1 91 ? -7.643 4.818 -0.653 1.00 97.81 91 ALA A C 1
ATOM 753 O O . ALA A 1 91 ? -6.718 4.413 -1.361 1.00 97.81 91 ALA A O 1
ATOM 754 N N . VAL A 1 92 ? -8.924 4.532 -0.913 1.00 97.12 92 VAL A N 1
ATOM 755 C CA . VAL A 1 92 ? -9.374 3.738 -2.066 1.00 97.12 92 VAL A CA 1
ATOM 756 C C . VAL A 1 92 ? -9.041 4.449 -3.374 1.00 97.12 92 VAL A C 1
ATOM 758 O O . VAL A 1 92 ? -8.463 3.827 -4.263 1.00 97.12 92 VAL A O 1
ATOM 761 N N . GLN A 1 93 ? -9.315 5.751 -3.477 1.00 97.75 93 GLN A N 1
ATOM 762 C CA . GLN A 1 93 ? -9.018 6.520 -4.684 1.00 97.75 93 GLN A CA 1
ATOM 763 C C . GLN A 1 93 ? -7.516 6.548 -4.999 1.00 97.75 93 GLN A C 1
ATOM 765 O O . GLN A 1 93 ? -7.114 6.446 -6.162 1.00 97.75 93 GLN A O 1
ATOM 770 N N . ILE A 1 94 ? -6.667 6.687 -3.977 1.00 97.50 94 ILE A N 1
ATOM 771 C CA . ILE A 1 94 ? -5.209 6.679 -4.145 1.00 97.50 94 ILE A CA 1
ATOM 772 C C . ILE A 1 94 ? -4.721 5.283 -4.545 1.00 97.50 94 ILE A C 1
ATOM 774 O O . ILE A 1 94 ? -3.871 5.175 -5.431 1.00 97.50 94 ILE A O 1
ATOM 778 N N . LEU A 1 95 ? -5.269 4.223 -3.942 1.00 96.19 95 LEU A N 1
ATOM 779 C CA . LEU A 1 95 ? -4.952 2.841 -4.300 1.00 96.19 95 LEU A CA 1
ATOM 780 C C . LEU A 1 95 ? -5.351 2.521 -5.747 1.00 96.19 95 LEU A C 1
ATOM 782 O O . LEU A 1 95 ? -4.566 1.925 -6.481 1.00 96.19 95 LEU A O 1
ATOM 786 N N . GLU A 1 96 ? -6.530 2.950 -6.186 1.00 95.50 96 GLU A N 1
ATOM 787 C CA . GLU A 1 96 ? -6.976 2.785 -7.570 1.00 95.50 96 GLU A CA 1
ATOM 788 C C . GLU A 1 96 ? -6.032 3.501 -8.545 1.00 95.50 96 GLU A C 1
ATOM 790 O O . GLU A 1 96 ? -5.538 2.893 -9.496 1.00 95.50 96 GLU A O 1
ATOM 795 N N . ASN A 1 97 ? -5.695 4.763 -8.265 1.00 93.19 97 ASN A N 1
ATOM 796 C CA . ASN A 1 97 ? -4.756 5.532 -9.080 1.00 93.19 97 ASN A CA 1
ATOM 797 C C . ASN A 1 97 ? -3.362 4.895 -9.111 1.00 93.19 97 ASN A C 1
ATOM 799 O O . ASN A 1 97 ? -2.723 4.854 -10.161 1.00 93.19 97 ASN A O 1
ATOM 803 N N . HIS A 1 98 ? -2.889 4.373 -7.975 1.00 92.44 98 HIS A N 1
ATOM 804 C CA . HIS A 1 98 ? -1.660 3.590 -7.911 1.00 92.44 98 HIS A CA 1
ATOM 805 C C . HIS A 1 98 ? -1.728 2.395 -8.873 1.00 92.44 98 HIS A C 1
ATOM 807 O O . HIS A 1 98 ? -0.810 2.214 -9.673 1.00 92.44 98 HIS A O 1
ATOM 813 N N . ILE A 1 99 ? -2.834 1.638 -8.853 1.00 90.88 99 ILE A N 1
ATOM 814 C CA . ILE A 1 99 ? -3.020 0.451 -9.693 1.00 90.88 99 ILE A CA 1
ATOM 815 C C . ILE A 1 99 ? -3.070 0.798 -11.187 1.00 90.88 99 ILE A C 1
ATOM 817 O O . ILE A 1 99 ? -2.339 0.222 -11.992 1.00 90.88 99 ILE A O 1
ATOM 821 N N . ILE A 1 100 ? -3.887 1.781 -11.560 1.00 88.56 100 ILE A N 1
ATOM 822 C CA . ILE A 1 100 ? -4.038 2.229 -12.950 1.00 88.56 100 ILE A CA 1
ATOM 823 C C . ILE A 1 100 ? -2.705 2.731 -13.515 1.00 88.56 100 ILE A C 1
ATOM 825 O O . ILE A 1 100 ? -2.383 2.465 -14.673 1.00 88.56 100 ILE A O 1
ATOM 829 N N . ASN A 1 101 ? -1.912 3.446 -12.714 1.00 85.62 101 ASN A N 1
ATOM 830 C CA . ASN A 1 101 ? -0.648 4.008 -13.177 1.00 85.62 101 ASN A CA 1
ATOM 831 C C . ASN A 1 101 ? 0.388 2.938 -13.524 1.00 85.62 101 ASN A C 1
ATOM 833 O O . ASN A 1 101 ? 1.108 3.109 -14.509 1.00 85.62 101 ASN A O 1
ATOM 837 N N . TRP A 1 102 ? 0.480 1.848 -12.754 1.00 84.06 102 TRP A N 1
ATOM 838 C CA . TRP A 1 102 ? 1.396 0.766 -13.118 1.00 84.06 102 TRP A CA 1
ATOM 839 C C . TRP A 1 102 ? 0.839 -0.091 -14.259 1.00 84.06 102 TRP A C 1
ATOM 841 O O . TRP A 1 102 ? 1.610 -0.459 -15.139 1.00 84.06 102 TRP A O 1
ATOM 851 N N . LEU A 1 103 ? -0.478 -0.321 -14.325 1.00 84.44 103 LEU A N 1
ATOM 852 C CA . LEU A 1 103 ? -1.108 -1.041 -15.441 1.00 84.44 103 LEU A CA 1
ATOM 853 C C . LEU A 1 103 ? -0.885 -0.343 -16.786 1.00 84.44 103 LEU A C 1
ATOM 855 O O . LEU A 1 103 ? -0.436 -0.981 -17.732 1.00 84.44 103 LEU A O 1
ATOM 859 N N . LYS A 1 104 ? -1.079 0.981 -16.857 1.00 84.44 104 LYS A N 1
ATOM 860 C CA . LYS A 1 104 ? -0.796 1.758 -18.077 1.00 84.44 104 LYS A CA 1
ATOM 861 C C . LYS A 1 104 ? 0.640 1.568 -18.565 1.00 84.44 104 LYS A C 1
ATOM 863 O O . LYS A 1 104 ? 0.877 1.532 -19.763 1.00 84.44 104 LYS A O 1
ATOM 868 N N . LYS A 1 105 ? 1.604 1.431 -17.652 1.00 80.69 105 LYS A N 1
ATOM 869 C CA . LYS A 1 105 ? 3.009 1.183 -18.006 1.00 80.69 105 LYS A CA 1
ATOM 870 C C . LYS A 1 105 ? 3.264 -0.248 -18.496 1.00 80.69 105 LYS A C 1
ATOM 872 O O . LYS A 1 105 ? 4.229 -0.444 -19.223 1.00 80.69 105 LYS A O 1
ATOM 877 N N . VAL A 1 106 ? 2.431 -1.225 -18.118 1.00 74.50 106 VAL A N 1
ATOM 878 C CA . VAL A 1 106 ? 2.449 -2.577 -18.710 1.00 74.50 106 VAL A CA 1
ATOM 879 C C . VAL A 1 106 ? 1.907 -2.539 -20.139 1.00 74.50 106 VAL A C 1
ATOM 881 O O . VAL A 1 106 ? 2.511 -3.134 -21.027 1.00 74.50 106 VAL A O 1
ATOM 884 N N . ASP A 1 107 ? 0.799 -1.825 -20.362 1.00 66.50 107 ASP A N 1
ATOM 885 C CA . ASP A 1 107 ? 0.140 -1.745 -21.674 1.00 66.50 107 ASP A CA 1
ATOM 886 C C . ASP A 1 107 ? 0.961 -0.952 -22.704 1.00 66.50 107 ASP A C 1
ATOM 888 O O . ASP A 1 107 ? 0.938 -1.274 -23.891 1.00 66.50 107 ASP A O 1
ATOM 892 N N . ILE A 1 108 ? 1.749 0.040 -22.267 1.00 59.41 108 ILE A N 1
ATOM 893 C CA . ILE A 1 108 ? 2.713 0.770 -23.114 1.00 59.41 108 ILE A CA 1
ATOM 894 C C . ILE A 1 108 ? 3.993 -0.072 -23.281 1.00 59.41 108 ILE A C 1
ATOM 896 O O . ILE A 1 108 ? 5.111 0.359 -22.996 1.00 59.41 108 ILE A O 1
ATOM 900 N N . HIS A 1 109 ? 3.841 -1.317 -23.723 1.00 50.06 109 HIS A N 1
ATOM 901 C CA . HIS A 1 109 ? 4.965 -2.115 -24.185 1.00 50.06 109 HIS A CA 1
ATOM 902 C C . HIS A 1 109 ? 5.394 -1.609 -25.581 1.00 50.06 109 HIS A C 1
ATOM 904 O O . HIS A 1 109 ? 4.535 -1.433 -26.450 1.00 50.06 109 HIS A O 1
ATOM 910 N N . PRO A 1 110 ? 6.699 -1.417 -25.859 1.00 48.28 110 PRO A N 1
ATOM 911 C CA . PRO A 1 110 ? 7.197 -0.939 -27.156 1.00 48.28 110 PRO A CA 1
ATOM 912 C C . PRO A 1 110 ? 6.877 -1.854 -28.353 1.00 48.28 110 PRO A C 1
ATOM 914 O O . PRO A 1 110 ? 7.140 -1.474 -29.484 1.00 48.28 110 PRO A O 1
ATOM 917 N N . SER A 1 111 ? 6.256 -3.020 -28.144 1.00 46.12 111 SER A N 1
ATOM 918 C CA . SER A 1 111 ? 5.716 -3.840 -29.241 1.00 46.12 111 SER A CA 1
ATOM 919 C C . SER A 1 111 ? 4.471 -3.250 -29.914 1.00 46.12 111 SER A C 1
ATOM 921 O O . SER A 1 111 ? 4.033 -3.810 -30.908 1.00 46.12 111 SER A O 1
ATOM 923 N N . TYR A 1 112 ? 3.887 -2.176 -29.370 1.00 48.00 112 TYR A N 1
ATOM 924 C CA . TYR A 1 112 ? 2.741 -1.465 -29.959 1.00 48.00 112 TYR A CA 1
ATOM 925 C C . TYR A 1 112 ? 3.012 0.033 -30.179 1.00 48.00 112 TYR A C 1
ATOM 927 O O . TYR A 1 112 ? 2.089 0.797 -30.441 1.00 48.00 112 TYR A O 1
ATOM 935 N N . ALA A 1 113 ? 4.267 0.473 -30.043 1.00 41.66 113 ALA A N 1
ATOM 936 C CA . ALA A 1 113 ? 4.678 1.851 -30.333 1.00 41.66 113 ALA A CA 1
ATOM 937 C C . ALA A 1 113 ? 5.220 2.026 -31.767 1.00 41.66 113 ALA A C 1
ATOM 939 O O . ALA A 1 113 ? 5.602 3.133 -32.139 1.00 41.66 113 ALA A O 1
ATOM 940 N N . GLU A 1 114 ? 5.238 0.950 -32.558 1.00 39.06 114 GLU A N 1
ATOM 941 C CA . GLU A 1 114 ? 5.564 0.954 -33.984 1.00 39.06 114 GLU A CA 1
ATOM 942 C C . GLU A 1 114 ? 4.419 0.305 -34.779 1.00 39.06 114 GLU A C 1
ATOM 944 O O . GLU A 1 114 ? 4.498 -0.862 -35.151 1.00 39.06 114 GLU A O 1
ATOM 949 N N . GLU A 1 115 ? 3.348 1.065 -35.020 1.00 35.25 115 GLU A N 1
ATOM 950 C CA . GLU A 1 115 ? 2.492 0.953 -36.215 1.00 35.25 115 GLU A CA 1
ATOM 951 C C . GLU A 1 115 ? 2.172 2.357 -36.742 1.00 35.25 115 GLU A C 1
ATOM 953 O O . GLU A 1 115 ? 1.811 3.236 -35.922 1.00 35.25 115 GLU A O 1
#

Sequence (115 aa):
LKELESIVKSMRKDMKKEGVMHYLQLDDSFHNSFFNYCENRYMKDTYRMINARVSALRNFVTGSVESSLQFSLEHHEKILESLKADKLDEAVQILENHIINWLKKVDIHPSYAEE

Secondary structure (DSSP, 8-state):
-HHHHHHHHHHHHT-STTTHHHHHHHHHHHHHHHHHH-S-HHHHHHHHHHHHHHHHHHHHHHHH-HHHHHHHHHHHHHHHHHHHTT-HHHHHHHHHHHHHHHHHHHH--GGGS--

Foldseek 3Di:
DVLLVVLLVLLVVQLDPVSLVVNLVSVLVNVLVCLVPPPDPVSVVVCVVCSVVVSVLLSCQCVVDSVSSVVLSVLSVQLVVCVVVVNVVSNVVSVVVNVVVSVVVSVPDVVPVPD

pLDDT: mean 89.17, std 13.38, range [35.25, 98.31]

Radius of gyration: 14.64 Å; chains: 1; bounding box: 35×28×49 Å